Protein AF-Q8WZC0-F1 (afdb_monomer_lite)

Structure (mmCIF, N/CA/C/O backbone):
data_AF-Q8WZC0-F1
#
_entry.id   AF-Q8WZC0-F1
#
loop_
_atom_site.group_PDB
_atom_site.id
_atom_site.type_symbol
_atom_site.label_atom_id
_atom_site.label_alt_id
_atom_site.label_comp_id
_atom_site.label_asym_id
_atom_site.label_entity_id
_atom_site.label_seq_id
_atom_site.pdbx_PDB_ins_code
_atom_site.Cartn_x
_atom_site.Cartn_y
_atom_site.Cartn_z
_atom_site.occupancy
_atom_site.B_iso_or_equiv
_atom_site.auth_seq_id
_atom_site.auth_comp_id
_atom_site.auth_asym_id
_atom_site.auth_atom_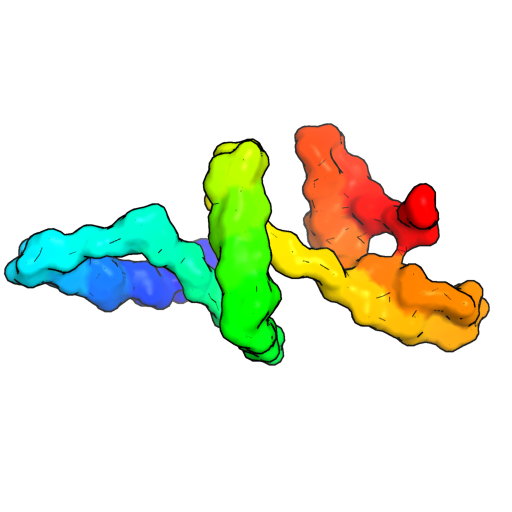id
_atom_site.pdbx_PDB_model_num
ATOM 1 N N . LEU A 1 1 ? -0.194 17.401 6.002 1.00 75.81 1 LEU A N 1
ATOM 2 C CA . LEU A 1 1 ? -0.539 16.232 5.153 1.00 75.81 1 LEU A CA 1
ATOM 3 C C . LEU A 1 1 ? -0.816 14.971 5.974 1.00 75.81 1 LEU A C 1
ATOM 5 O O . LEU A 1 1 ? -1.813 14.324 5.701 1.00 75.81 1 LEU A O 1
ATOM 9 N N . ALA A 1 2 ? 0.011 14.636 6.974 1.00 80.56 2 ALA A N 1
ATOM 10 C CA . ALA A 1 2 ? -0.199 13.453 7.822 1.00 80.56 2 ALA A CA 1
ATOM 11 C C . ALA A 1 2 ? -1.592 13.402 8.482 1.00 80.56 2 ALA A C 1
ATOM 13 O O . ALA A 1 2 ? -2.258 12.380 8.413 1.00 80.56 2 ALA A O 1
ATOM 14 N N . GLU A 1 3 ? -2.066 14.524 9.026 1.00 85.00 3 GLU A N 1
ATOM 15 C CA . GLU A 1 3 ? -3.404 14.635 9.629 1.00 85.00 3 GLU A CA 1
ATOM 16 C C . GLU A 1 3 ? -4.531 14.218 8.670 1.00 85.00 3 GLU A C 1
ATOM 18 O O . GLU A 1 3 ? -5.370 13.395 9.019 1.00 85.00 3 GLU A O 1
ATOM 23 N N . VAL A 1 4 ? -4.497 14.706 7.425 1.00 87.12 4 VAL A N 1
ATOM 24 C CA . VAL A 1 4 ? -5.500 14.373 6.399 1.00 87.12 4 VAL A CA 1
ATOM 25 C C . VAL A 1 4 ? -5.454 12.889 6.029 1.00 87.12 4 VAL A C 1
ATOM 27 O O . VAL A 1 4 ? -6.497 12.278 5.834 1.00 87.12 4 VAL A O 1
ATOM 30 N N . ARG A 1 5 ? -4.261 12.283 5.963 1.00 80.19 5 ARG A N 1
ATOM 31 C CA . ARG A 1 5 ? -4.123 10.841 5.683 1.00 80.19 5 ARG A CA 1
ATOM 32 C C . ARG A 1 5 ? -4.662 9.988 6.830 1.00 80.19 5 ARG A C 1
ATOM 34 O O . ARG A 1 5 ? -5.327 8.988 6.586 1.00 80.19 5 ARG A O 1
ATOM 41 N N . ASN A 1 6 ? -4.433 10.418 8.067 1.00 85.06 6 ASN A N 1
ATOM 42 C CA . ASN A 1 6 ? -4.924 9.718 9.250 1.00 85.06 6 ASN A CA 1
ATOM 43 C C . ASN A 1 6 ? -6.452 9.796 9.386 1.00 85.06 6 ASN A C 1
ATOM 45 O O . ASN A 1 6 ? -7.039 8.928 10.023 1.00 85.06 6 ASN A O 1
ATOM 49 N N . ALA A 1 7 ? -7.112 10.772 8.753 1.00 90.81 7 ALA A N 1
ATOM 50 C CA . ALA A 1 7 ? -8.571 10.861 8.754 1.00 90.81 7 ALA A CA 1
ATOM 51 C C . ALA A 1 7 ? -9.247 9.618 8.141 1.00 90.81 7 ALA A C 1
ATOM 53 O O . ALA A 1 7 ? -10.337 9.250 8.570 1.00 90.81 7 ALA A O 1
ATOM 54 N N . ALA A 1 8 ? -8.586 8.919 7.208 1.00 89.19 8 ALA A N 1
ATOM 55 C CA . ALA A 1 8 ? -9.093 7.666 6.641 1.00 89.19 8 ALA A CA 1
ATOM 56 C C . ALA A 1 8 ? -9.210 6.528 7.676 1.00 89.19 8 ALA A C 1
ATOM 58 O O . ALA A 1 8 ? -9.947 5.573 7.451 1.00 89.19 8 ALA A O 1
ATOM 59 N N . MET A 1 9 ? -8.517 6.635 8.816 1.00 90.12 9 MET A N 1
ATOM 60 C CA . MET A 1 9 ? -8.567 5.653 9.904 1.00 90.12 9 MET A CA 1
ATOM 61 C C . MET A 1 9 ? -9.708 5.900 10.891 1.00 90.12 9 MET A C 1
ATOM 63 O O . MET A 1 9 ? -10.030 5.006 11.671 1.00 90.12 9 MET A O 1
ATOM 67 N N . LEU A 1 10 ? -10.326 7.088 10.871 1.00 93.06 10 LEU A N 1
ATOM 68 C CA . LEU A 1 10 ? -11.379 7.458 11.823 1.00 93.06 10 LEU A CA 1
ATOM 69 C C . LEU A 1 10 ? -12.533 6.443 11.865 1.00 93.06 10 LEU A C 1
ATOM 71 O O . LEU A 1 10 ? -12.856 6.012 12.970 1.00 93.06 10 LEU A O 1
ATOM 75 N N . PRO A 1 11 ? -13.079 5.956 10.730 1.00 93.50 11 PRO A N 1
ATOM 76 C CA . PRO A 1 11 ? -14.159 4.969 10.773 1.00 93.50 11 PRO A CA 1
ATOM 77 C C . PRO A 1 11 ? -13.761 3.663 11.476 1.00 93.50 11 PRO A C 1
ATOM 79 O O . PRO A 1 11 ? -14.574 3.051 12.160 1.00 93.50 11 PRO A O 1
ATOM 82 N N . LEU A 1 12 ? -12.496 3.241 11.355 1.00 92.75 12 LEU A N 1
ATOM 83 C CA . LEU A 1 12 ? -11.996 2.038 12.029 1.00 92.75 12 LEU A CA 1
ATOM 84 C C . LEU A 1 12 ? -11.896 2.245 13.546 1.00 92.75 12 LEU A C 1
ATOM 86 O O . LEU A 1 12 ? -12.146 1.321 14.317 1.00 92.75 12 LEU A O 1
ATOM 90 N N . HIS A 1 13 ? -11.536 3.454 13.983 1.00 92.88 13 HIS A N 1
ATOM 91 C CA . HIS A 1 13 ? -11.523 3.809 15.401 1.00 92.88 13 HIS A CA 1
ATOM 92 C C . HIS A 1 13 ? -12.934 3.879 15.985 1.00 92.88 13 HIS A C 1
ATOM 94 O O . HIS A 1 13 ? -13.153 3.371 17.079 1.00 92.88 13 HIS A O 1
ATOM 100 N N . GLU A 1 14 ? -13.888 4.444 15.245 1.00 95.88 14 GLU A N 1
ATOM 101 C CA . GLU A 1 14 ? -15.290 4.517 15.664 1.00 95.88 14 GLU A CA 1
ATOM 102 C C . GLU A 1 14 ? -15.914 3.124 15.819 1.00 95.88 14 GLU A C 1
ATOM 104 O O . GLU A 1 14 ? -16.558 2.869 16.833 1.00 95.88 14 GLU A O 1
ATOM 109 N N . LEU A 1 15 ? -15.677 2.203 14.877 1.00 95.88 15 LEU A N 1
ATOM 110 C CA . LEU A 1 15 ? -16.135 0.808 14.980 1.00 95.88 15 LEU A CA 1
ATOM 111 C C . LEU A 1 15 ? -15.541 0.095 16.203 1.00 95.88 15 LEU A C 1
ATOM 113 O O . LEU A 1 15 ? -16.247 -0.604 16.929 1.00 95.88 15 LEU A O 1
ATOM 117 N N . ARG A 1 16 ? -14.253 0.317 16.483 1.00 95.12 16 ARG A N 1
ATOM 118 C CA . ARG A 1 16 ? -13.611 -0.216 17.689 1.00 95.12 16 ARG A CA 1
ATOM 119 C C . ARG A 1 16 ? -14.254 0.329 18.962 1.00 95.12 16 ARG A C 1
ATOM 121 O O . ARG A 1 16 ? -14.519 -0.436 19.884 1.00 95.12 16 ARG A O 1
ATOM 128 N N . ASP A 1 17 ? -14.463 1.640 19.028 1.00 96.81 17 ASP A N 1
ATOM 129 C CA . ASP A 1 17 ? -14.898 2.314 20.255 1.00 96.81 17 ASP A CA 1
ATOM 130 C C . ASP A 1 17 ? -16.395 2.113 20.537 1.00 96.81 17 ASP A C 1
ATOM 132 O O . ASP A 1 17 ? -16.784 2.010 21.701 1.00 96.81 17 ASP A O 1
ATOM 136 N N . ASN A 1 18 ? -17.224 2.022 19.492 1.00 97.69 18 ASN A N 1
ATOM 137 C CA . ASN A 1 18 ? -18.676 1.872 19.617 1.00 97.69 18 ASN A CA 1
ATOM 138 C C . ASN A 1 18 ? -19.122 0.405 19.664 1.00 97.69 18 ASN A C 1
ATOM 140 O O . ASN A 1 18 ? -19.993 0.067 20.467 1.00 97.69 18 ASN A O 1
ATOM 144 N N . ASP A 1 19 ? -18.515 -0.454 18.839 1.00 97.44 19 ASP A N 1
ATOM 145 C CA . ASP A 1 19 ? -19.000 -1.819 18.594 1.00 97.44 19 ASP A CA 1
ATOM 146 C C . ASP A 1 19 ? -18.022 -2.901 19.086 1.00 97.44 19 ASP A C 1
ATOM 148 O O . ASP A 1 19 ? -18.363 -4.082 19.134 1.00 97.44 19 ASP A O 1
ATOM 152 N N . GLY A 1 20 ? -16.809 -2.515 19.502 1.00 96.38 20 GLY A N 1
ATOM 153 C CA . GLY A 1 20 ? -15.771 -3.451 19.941 1.00 96.38 20 GLY A CA 1
ATOM 154 C C . GLY A 1 20 ? -15.088 -4.203 18.796 1.00 96.38 20 GLY A C 1
ATOM 155 O O . GLY A 1 20 ? -14.376 -5.177 19.048 1.00 96.38 20 GLY A O 1
ATOM 156 N N . GLU A 1 21 ? -15.288 -3.763 17.554 1.00 95.75 21 GLU A N 1
ATOM 157 C CA . GLU A 1 21 ? -14.705 -4.386 16.366 1.00 95.75 21 GLU A CA 1
ATOM 158 C C . GLU A 1 21 ? -13.192 -4.135 16.295 1.00 95.75 21 GLU A C 1
ATOM 160 O O . GLU A 1 21 ? -12.710 -3.005 16.418 1.00 95.75 21 GLU A O 1
ATOM 165 N N . VAL A 1 22 ? -12.416 -5.200 16.087 1.00 91.81 22 VAL A N 1
ATOM 166 C CA . VAL A 1 22 ? -10.948 -5.144 16.032 1.00 91.81 22 VAL A CA 1
ATOM 167 C C . VAL A 1 22 ? -10.429 -5.714 14.719 1.00 91.81 22 VAL A C 1
ATOM 169 O O . VAL A 1 22 ? -10.923 -6.719 14.219 1.00 91.81 22 VAL A O 1
ATOM 172 N N . PHE A 1 23 ? -9.402 -5.067 14.168 1.00 89.50 23 PHE A N 1
ATOM 173 C CA . PHE A 1 23 ? -8.792 -5.441 12.896 1.00 89.50 23 PHE A CA 1
ATOM 174 C C . PHE A 1 23 ? -7.340 -5.864 13.114 1.00 89.50 23 PHE A C 1
ATOM 176 O O . PHE A 1 23 ? -6.544 -5.094 13.652 1.00 89.50 23 PHE A O 1
ATOM 183 N N . ASP A 1 24 ? -6.977 -7.059 12.649 1.00 86.44 24 ASP A N 1
ATOM 184 C CA . ASP A 1 24 ? -5.604 -7.574 12.756 1.00 86.44 24 ASP A CA 1
ATOM 185 C C . ASP A 1 24 ? -4.646 -6.946 11.735 1.00 86.44 24 ASP A C 1
ATOM 187 O O . ASP A 1 24 ? -3.425 -6.968 11.899 1.00 86.44 24 ASP A O 1
ATOM 191 N N . SER A 1 25 ? -5.167 -6.464 10.606 1.00 85.50 25 SER A N 1
ATOM 192 C CA . SER A 1 25 ? -4.365 -5.947 9.495 1.00 85.50 25 SER A CA 1
ATOM 193 C C . SER A 1 25 ? -5.167 -4.921 8.697 1.00 85.50 25 SER A C 1
ATOM 195 O O . SER A 1 25 ? -6.347 -5.132 8.424 1.00 85.50 25 SER A O 1
ATOM 197 N N . VAL A 1 26 ? -4.519 -3.823 8.303 1.00 84.44 26 VAL A N 1
ATOM 198 C CA . VAL A 1 26 ? -5.111 -2.763 7.474 1.00 84.44 26 VAL A CA 1
ATOM 199 C C . VAL A 1 26 ? -4.352 -2.703 6.157 1.00 84.44 26 VAL A C 1
ATOM 201 O O . VAL A 1 26 ? -3.135 -2.530 6.149 1.00 84.44 26 VAL A O 1
ATOM 204 N N . VAL A 1 27 ? -5.073 -2.850 5.047 1.00 86.81 27 VAL A N 1
ATOM 205 C CA . VAL A 1 27 ? -4.508 -2.774 3.697 1.00 86.81 27 VAL A CA 1
ATOM 206 C C . VAL A 1 27 ? -4.871 -1.424 3.093 1.00 86.81 27 VAL A C 1
ATOM 208 O O . VAL A 1 27 ? -6.036 -1.162 2.798 1.00 86.81 27 VAL A O 1
ATOM 211 N N . PHE A 1 28 ? -3.870 -0.569 2.896 1.00 83.38 28 PHE A N 1
ATOM 212 C CA . PHE A 1 28 ? -4.036 0.682 2.163 1.00 83.38 28 PHE A CA 1
ATOM 213 C C . PHE A 1 28 ? -3.807 0.439 0.675 1.00 83.38 28 PHE A C 1
ATOM 215 O O . PHE A 1 28 ? -2.693 0.132 0.258 1.00 83.38 28 PHE A O 1
ATOM 222 N N . MET A 1 29 ? -4.860 0.602 -0.120 1.00 81.38 29 MET A N 1
ATOM 223 C CA . MET A 1 29 ? -4.767 0.605 -1.578 1.00 81.38 29 MET A CA 1
ATOM 224 C C . MET A 1 29 ? -4.675 2.054 -2.054 1.00 81.38 29 MET A C 1
ATOM 226 O O . MET A 1 29 ? -5.485 2.887 -1.645 1.00 81.38 29 MET A O 1
ATOM 230 N N . ASN A 1 30 ? -3.667 2.358 -2.872 1.00 75.12 30 ASN A N 1
ATOM 231 C CA . ASN A 1 30 ? -3.539 3.666 -3.513 1.00 75.12 30 ASN A CA 1
ATOM 232 C C . ASN A 1 30 ? -4.385 3.709 -4.806 1.00 75.12 30 ASN A C 1
ATOM 234 O O . ASN A 1 30 ? -5.463 3.124 -4.871 1.00 75.12 30 ASN A O 1
ATOM 238 N N . ASP A 1 31 ? -3.897 4.371 -5.853 1.00 78.06 31 ASP A N 1
ATOM 239 C CA . ASP A 1 31 ? -4.447 4.387 -7.213 1.00 78.06 31 ASP A CA 1
ATOM 240 C C . ASP A 1 31 ? -4.144 3.109 -8.020 1.00 78.06 31 ASP A C 1
ATOM 242 O O . ASP A 1 31 ? -4.470 3.025 -9.204 1.00 78.06 31 ASP A O 1
ATOM 246 N N . ILE A 1 32 ? -3.572 2.095 -7.367 1.00 76.94 32 ILE A N 1
ATOM 247 C CA . ILE A 1 32 ? -3.296 0.772 -7.923 1.00 76.94 32 ILE A CA 1
ATOM 248 C C . ILE A 1 32 ? -4.242 -0.238 -7.272 1.00 76.94 32 ILE A C 1
ATOM 250 O O . ILE A 1 32 ? -4.366 -0.295 -6.046 1.00 76.94 32 ILE A O 1
ATOM 254 N N . LEU A 1 33 ? -4.897 -1.052 -8.103 1.00 82.56 33 LEU A N 1
ATOM 255 C CA . LEU A 1 33 ? -5.790 -2.128 -7.677 1.00 82.56 33 LEU A CA 1
ATOM 256 C C . LEU A 1 33 ? -5.102 -3.488 -7.890 1.00 82.56 33 LEU A C 1
ATOM 258 O O . LEU A 1 33 ? -5.159 -4.016 -9.004 1.00 82.56 33 LEU A O 1
ATOM 262 N N . PRO A 1 34 ? -4.440 -4.050 -6.860 1.00 82.88 34 PRO A N 1
ATOM 263 C CA . PRO A 1 34 ? -3.850 -5.386 -6.939 1.00 82.88 34 PRO A CA 1
ATOM 264 C C . PRO A 1 34 ? -4.925 -6.464 -7.119 1.00 82.88 34 PRO A C 1
ATOM 266 O O . PRO A 1 34 ? -6.069 -6.306 -6.675 1.00 82.88 34 PRO A O 1
ATOM 269 N N . CYS A 1 35 ? -4.559 -7.587 -7.743 1.00 89.75 35 CYS A N 1
ATOM 270 C CA . CYS A 1 35 ? -5.443 -8.747 -7.754 1.00 89.75 35 CYS A CA 1
ATOM 271 C C . CYS A 1 35 ? -5.494 -9.402 -6.359 1.00 89.75 35 CYS A C 1
ATOM 273 O O . CYS A 1 35 ? -4.718 -9.073 -5.459 1.00 89.75 35 CYS A O 1
ATOM 275 N N . VAL A 1 36 ? -6.434 -10.330 -6.157 1.00 93.06 36 VAL A N 1
ATOM 276 C CA . VAL A 1 36 ? -6.599 -11.010 -4.860 1.00 93.06 36 VAL A CA 1
ATOM 277 C C . VAL A 1 36 ? -5.322 -11.750 -4.453 1.00 93.06 36 VAL A C 1
ATOM 279 O O . VAL A 1 36 ? -4.942 -11.700 -3.285 1.00 93.06 36 VAL A O 1
ATOM 282 N N . ASP A 1 37 ? -4.645 -12.388 -5.408 1.00 94.56 37 ASP A N 1
ATOM 283 C CA . ASP A 1 37 ? -3.420 -13.143 -5.144 1.00 94.56 37 ASP A CA 1
ATOM 284 C C . ASP A 1 37 ? -2.281 -12.220 -4.680 1.00 94.56 37 ASP A C 1
ATOM 286 O O . ASP A 1 37 ? -1.621 -12.516 -3.684 1.00 94.56 37 ASP A O 1
ATOM 290 N N . ASP A 1 38 ? -2.122 -11.053 -5.313 1.00 89.62 38 ASP A N 1
ATOM 291 C CA . ASP A 1 38 ? -1.119 -10.052 -4.923 1.00 89.62 38 ASP A CA 1
ATOM 292 C C . ASP A 1 38 ? -1.381 -9.510 -3.509 1.00 89.62 38 ASP A C 1
ATOM 294 O O . ASP A 1 38 ? -0.454 -9.342 -2.716 1.00 89.62 38 ASP A O 1
ATOM 298 N N . LEU A 1 39 ? -2.650 -9.270 -3.154 1.00 91.00 39 LEU A N 1
ATOM 299 C CA . LEU A 1 39 ? -3.025 -8.837 -1.804 1.00 91.00 39 LEU A CA 1
ATOM 300 C C . LEU A 1 39 ? -2.651 -9.878 -0.747 1.00 91.00 39 LEU A C 1
ATOM 302 O O . LEU A 1 39 ? -2.107 -9.530 0.305 1.00 91.00 39 LEU A O 1
ATOM 306 N N . LEU A 1 40 ? -2.942 -11.152 -1.016 1.00 93.19 40 LEU A N 1
ATOM 307 C CA . LEU A 1 40 ? -2.617 -12.243 -0.100 1.00 93.19 40 LEU A CA 1
ATOM 308 C C . LEU A 1 40 ? -1.104 -12.429 0.040 1.00 93.19 40 LEU A C 1
ATOM 310 O O . LEU A 1 40 ? -0.624 -12.625 1.160 1.00 93.19 40 LEU A O 1
ATOM 314 N N . GLU A 1 41 ? -0.356 -12.304 -1.056 1.00 92.31 41 GLU A N 1
ATOM 315 C C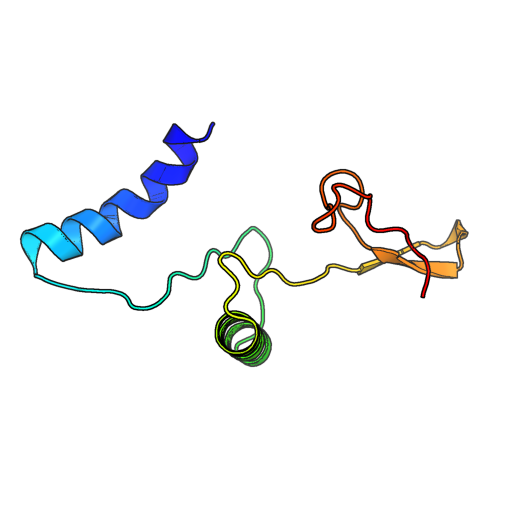A . GLU A 1 41 ? 1.106 -12.359 -1.045 1.00 92.31 41 GLU A CA 1
ATOM 316 C C . GLU A 1 41 ? 1.704 -11.206 -0.227 1.00 92.31 41 GLU A C 1
ATOM 318 O O . GLU A 1 41 ? 2.542 -11.441 0.642 1.00 92.31 41 GLU A O 1
ATOM 323 N N . LEU A 1 42 ? 1.228 -9.968 -0.407 1.00 90.31 42 LEU A N 1
ATOM 324 C CA . LEU A 1 42 ? 1.700 -8.813 0.370 1.00 90.31 42 LEU A CA 1
ATOM 325 C C . LEU A 1 42 ? 1.454 -8.989 1.876 1.00 90.31 42 LEU A C 1
ATOM 327 O O . LEU A 1 42 ? 2.341 -8.716 2.690 1.00 90.31 42 LEU A O 1
ATOM 331 N N . ILE A 1 43 ? 0.277 -9.493 2.263 1.00 91.81 43 ILE A N 1
ATOM 332 C CA . ILE A 1 43 ? -0.032 -9.803 3.668 1.00 91.81 43 ILE A CA 1
ATOM 333 C C . ILE A 1 43 ? 0.893 -10.913 4.189 1.00 91.81 43 ILE A C 1
ATOM 335 O O . ILE A 1 43 ? 1.390 -10.831 5.318 1.00 91.81 43 ILE A O 1
ATOM 339 N N . TRP A 1 44 ? 1.143 -11.950 3.384 1.00 94.06 44 TRP A N 1
ATOM 340 C CA . TRP A 1 44 ? 2.038 -13.043 3.753 1.00 94.06 44 TRP A CA 1
ATOM 341 C C . TRP A 1 44 ? 3.476 -12.558 3.962 1.00 94.06 44 TRP A C 1
ATOM 343 O O . TRP A 1 44 ? 4.075 -12.868 4.996 1.00 94.06 44 TRP A O 1
ATOM 353 N N . GLN A 1 45 ? 4.002 -11.746 3.042 1.00 92.56 45 GLN A N 1
ATOM 354 C CA . GLN A 1 45 ? 5.338 -11.155 3.131 1.00 92.56 45 GLN A CA 1
ATOM 355 C C . GLN A 1 45 ? 5.476 -10.249 4.355 1.00 92.56 45 GLN A C 1
ATOM 357 O O . GLN A 1 45 ? 6.449 -10.380 5.099 1.00 92.56 45 GLN A O 1
ATOM 362 N N . SER A 1 46 ? 4.477 -9.398 4.623 1.00 92.12 46 SER A N 1
ATOM 363 C CA . SER A 1 46 ? 4.453 -8.539 5.813 1.00 92.12 46 SER A CA 1
ATOM 364 C C . SER A 1 46 ? 4.631 -9.352 7.096 1.00 92.12 46 SER A C 1
ATOM 366 O O . SER A 1 46 ? 5.514 -9.065 7.909 1.00 92.12 46 SER A O 1
ATOM 368 N N . ARG A 1 47 ? 3.854 -10.432 7.243 1.00 92.94 47 ARG A N 1
ATOM 369 C CA . ARG A 1 47 ? 3.909 -11.315 8.417 1.00 92.94 47 ARG A CA 1
ATOM 370 C C . ARG A 1 47 ? 5.212 -12.100 8.486 1.00 92.94 47 ARG A C 1
ATOM 372 O O . ARG A 1 47 ? 5.813 -12.194 9.553 1.00 92.94 47 ARG A O 1
ATOM 379 N N . ARG A 1 48 ? 5.661 -12.656 7.359 1.00 95.06 48 ARG A N 1
ATOM 380 C CA . ARG A 1 48 ? 6.883 -13.465 7.281 1.00 95.06 48 ARG A CA 1
ATOM 381 C C . ARG A 1 48 ? 8.131 -12.661 7.634 1.00 95.06 48 ARG A C 1
ATOM 383 O O . ARG A 1 48 ? 9.024 -13.207 8.275 1.00 95.06 48 ARG A O 1
ATOM 390 N N . GLN A 1 49 ? 8.179 -11.396 7.224 1.00 89.81 49 GLN A N 1
ATOM 3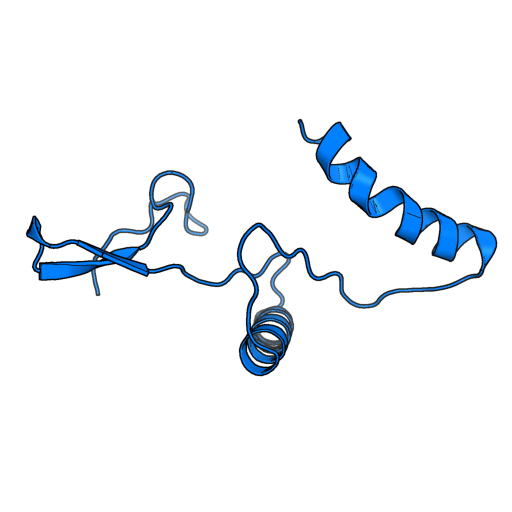91 C CA . GLN A 1 49 ? 9.314 -10.504 7.456 1.00 89.81 49 GLN A CA 1
ATOM 392 C C . GLN A 1 49 ? 9.174 -9.673 8.739 1.00 89.81 49 GLN A C 1
ATOM 394 O O . GLN A 1 49 ? 10.080 -8.909 9.064 1.00 89.81 49 GLN A O 1
ATOM 399 N N . ASN A 1 50 ? 8.057 -9.806 9.468 1.00 90.50 50 ASN A N 1
ATOM 400 C CA . ASN A 1 50 ? 7.709 -8.952 10.607 1.00 90.50 50 ASN A CA 1
ATOM 401 C C . ASN A 1 50 ? 7.829 -7.451 10.261 1.00 90.50 50 ASN A C 1
ATOM 403 O O . ASN A 1 50 ? 8.409 -6.658 11.007 1.00 90.50 50 ASN A O 1
ATOM 407 N N . ALA A 1 51 ? 7.337 -7.081 9.077 1.00 85.38 51 ALA A N 1
ATOM 408 C CA . ALA A 1 51 ? 7.487 -5.745 8.524 1.00 85.38 51 ALA A CA 1
ATOM 409 C C . ALA A 1 51 ? 6.365 -4.817 9.009 1.00 85.38 51 ALA A C 1
ATOM 411 O O . ALA A 1 51 ? 5.188 -5.159 8.925 1.00 85.38 51 ALA A O 1
ATOM 412 N N . GLY A 1 52 ? 6.727 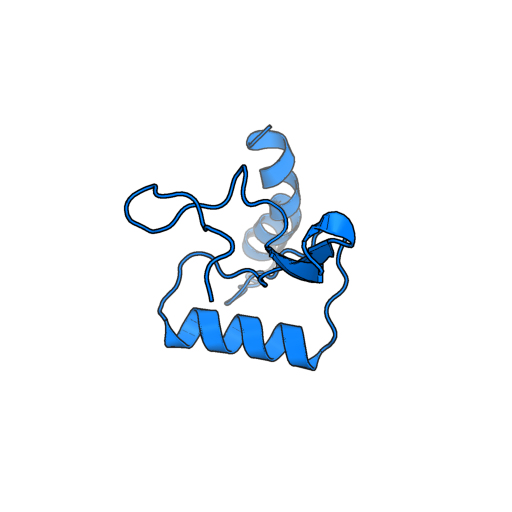-3.611 9.463 1.00 78.88 52 GLY A N 1
ATOM 413 C CA . GLY A 1 52 ? 5.750 -2.591 9.868 1.00 78.88 52 GLY A CA 1
ATOM 414 C C . GLY A 1 52 ? 4.962 -1.987 8.699 1.00 78.88 52 GLY A C 1
ATOM 415 O O . GLY A 1 52 ? 3.856 -1.495 8.900 1.00 78.88 52 GLY A O 1
ATOM 416 N N . ILE A 1 53 ? 5.523 -2.026 7.485 1.00 79.81 53 ILE A N 1
ATOM 417 C CA . ILE A 1 53 ? 4.894 -1.617 6.222 1.00 79.81 53 ILE A CA 1
ATOM 418 C C . ILE A 1 53 ? 5.385 -2.576 5.129 1.00 79.81 53 ILE A C 1
ATOM 420 O O . ILE A 1 53 ? 6.547 -2.982 5.129 1.00 79.81 53 ILE A O 1
ATOM 424 N N . THR A 1 54 ? 4.512 -2.946 4.194 1.00 85.12 54 THR A N 1
ATOM 425 C CA . THR A 1 54 ? 4.850 -3.758 3.016 1.00 85.12 54 THR A CA 1
ATOM 426 C C . THR A 1 54 ? 4.158 -3.162 1.799 1.00 85.12 54 THR A C 1
ATOM 428 O O . THR A 1 54 ? 2.971 -2.852 1.861 1.00 85.12 54 THR A O 1
ATOM 431 N N . CYS A 1 55 ? 4.901 -2.972 0.713 1.00 79.12 55 CYS A N 1
ATOM 432 C CA . CYS A 1 55 ? 4.397 -2.463 -0.558 1.00 79.12 55 CYS A CA 1
ATOM 433 C C . CYS A 1 55 ? 4.900 -3.345 -1.704 1.00 79.12 55 CYS A C 1
ATOM 435 O O . CYS A 1 55 ? 5.933 -4.007 -1.574 1.00 79.12 55 CYS A O 1
ATOM 437 N N . ALA A 1 56 ? 4.170 -3.352 -2.817 1.00 79.31 56 ALA A N 1
ATOM 438 C CA . ALA A 1 56 ? 4.678 -3.917 -4.058 1.00 79.31 56 ALA A CA 1
ATOM 439 C C . ALA A 1 56 ? 5.816 -3.040 -4.606 1.00 79.31 56 ALA A C 1
ATOM 441 O O . ALA A 1 56 ? 5.903 -1.851 -4.288 1.00 79.31 56 ALA A O 1
ATOM 442 N N . ALA A 1 57 ? 6.700 -3.645 -5.398 1.00 79.31 57 ALA A N 1
ATOM 443 C CA . ALA A 1 57 ? 7.694 -2.909 -6.160 1.00 79.31 57 ALA A CA 1
ATOM 444 C C . ALA A 1 57 ? 7.165 -2.700 -7.579 1.00 79.31 57 ALA A C 1
ATOM 446 O O . ALA A 1 57 ? 7.002 -3.667 -8.326 1.00 79.31 57 ALA A O 1
ATOM 447 N N . ASP A 1 58 ? 6.898 -1.448 -7.935 1.00 78.44 58 ASP A N 1
ATOM 448 C CA . ASP A 1 58 ? 6.375 -1.105 -9.251 1.00 78.44 58 ASP A CA 1
ATOM 449 C C . ASP A 1 58 ? 7.528 -0.938 -10.239 1.00 78.44 58 ASP A C 1
ATOM 451 O O . ASP A 1 58 ? 8.511 -0.245 -9.969 1.00 78.44 58 ASP A O 1
ATOM 455 N N . TYR A 1 59 ? 7.406 -1.570 -11.404 1.00 81.62 59 TYR A N 1
ATOM 456 C CA . TYR A 1 59 ? 8.383 -1.461 -12.482 1.00 81.62 59 TYR A CA 1
ATOM 457 C C . TYR A 1 59 ? 7.722 -0.894 -13.733 1.00 81.62 59 TYR A C 1
ATOM 459 O O . TYR A 1 59 ? 6.652 -1.342 -14.146 1.00 81.62 59 TYR A O 1
ATOM 467 N N . MET A 1 60 ? 8.393 0.059 -14.373 1.00 83.25 60 MET A N 1
ATOM 468 C CA . MET A 1 60 ? 8.024 0.575 -15.688 1.00 83.25 60 MET A CA 1
ATOM 469 C C . MET A 1 60 ? 9.095 0.200 -16.710 1.00 83.25 60 MET A C 1
ATOM 471 O O . MET A 1 60 ? 10.282 0.219 -16.399 1.00 83.25 60 MET A O 1
ATOM 475 N N . TYR A 1 61 ? 8.709 -0.147 -17.937 1.00 86.38 61 TYR A N 1
ATOM 476 C CA . TYR A 1 61 ? 9.693 -0.374 -18.997 1.00 86.38 61 TYR A CA 1
ATOM 477 C C . TYR A 1 61 ? 10.207 0.972 -19.519 1.00 86.38 61 TYR A C 1
ATOM 479 O O . TYR A 1 61 ? 9.408 1.821 -19.911 1.00 86.38 61 TYR A O 1
ATOM 487 N N . HIS A 1 62 ? 11.525 1.183 -19.495 1.00 86.69 62 HIS A N 1
ATOM 488 C CA . HIS A 1 62 ? 12.143 2.416 -19.978 1.00 86.69 62 HIS A CA 1
ATOM 489 C C . HIS A 1 62 ? 12.784 2.176 -21.343 1.00 86.69 62 HIS A C 1
ATOM 491 O O . HIS A 1 62 ? 13.856 1.575 -21.428 1.00 86.69 62 HIS A O 1
ATOM 497 N N . ASP A 1 63 ? 12.157 2.685 -22.404 1.00 89.44 63 ASP A N 1
ATOM 498 C CA . ASP A 1 63 ? 12.552 2.398 -23.789 1.00 89.44 63 ASP A CA 1
ATOM 499 C C . ASP A 1 63 ? 14.015 2.768 -24.091 1.00 89.44 63 ASP A C 1
ATOM 501 O O . ASP A 1 63 ? 14.731 1.967 -24.687 1.00 89.44 63 ASP A O 1
ATOM 505 N N . ASP A 1 64 ? 14.502 3.918 -23.605 1.00 89.12 64 ASP A N 1
ATOM 506 C CA . ASP A 1 64 ? 15.898 4.336 -23.844 1.00 89.12 64 ASP A CA 1
ATOM 507 C C . ASP A 1 64 ? 16.941 3.429 -23.166 1.00 89.12 64 ASP A C 1
ATOM 509 O O . ASP A 1 64 ? 18.078 3.330 -23.625 1.00 89.12 64 ASP A O 1
ATOM 513 N N . ILE A 1 65 ? 16.567 2.778 -22.058 1.00 83.81 65 ILE A N 1
ATOM 514 C CA . ILE A 1 65 ? 17.437 1.869 -21.296 1.00 83.81 65 ILE A CA 1
ATOM 515 C C . ILE A 1 65 ? 17.263 0.428 -21.806 1.00 83.81 65 ILE A C 1
ATOM 517 O O . ILE A 1 65 ? 18.164 -0.397 -21.667 1.00 83.81 65 ILE A O 1
ATOM 521 N N . GLY A 1 66 ? 16.117 0.118 -22.421 1.00 89.38 66 GLY A N 1
ATOM 522 C CA . GLY A 1 66 ? 15.777 -1.215 -22.911 1.00 89.38 66 GLY A CA 1
ATOM 523 C C . GLY A 1 66 ? 15.495 -2.226 -21.795 1.00 89.38 66 GLY A C 1
ATOM 524 O O . GLY A 1 66 ? 15.607 -3.433 -22.022 1.00 89.38 66 GLY A O 1
ATOM 525 N N . ALA A 1 67 ? 15.144 -1.762 -20.592 1.00 88.19 67 ALA A N 1
ATOM 526 C CA . ALA A 1 67 ? 14.942 -2.605 -19.415 1.00 88.19 67 ALA A CA 1
ATOM 527 C C . ALA A 1 67 ? 13.813 -2.079 -18.505 1.00 88.19 67 ALA A C 1
ATOM 529 O O . ALA A 1 67 ? 13.524 -0.876 -18.517 1.00 88.19 67 ALA A O 1
ATOM 530 N N . PRO A 1 68 ? 13.174 -2.954 -17.698 1.00 85.56 68 PRO A N 1
ATOM 531 C CA . PRO A 1 68 ? 12.307 -2.515 -16.612 1.00 85.56 68 PRO A CA 1
ATOM 532 C C . PRO A 1 68 ? 13.125 -1.772 -15.552 1.00 85.56 68 PRO A C 1
ATOM 534 O O . PRO A 1 68 ? 14.172 -2.243 -15.112 1.00 85.56 68 PRO A O 1
ATOM 537 N N . VAL A 1 69 ? 12.624 -0.616 -15.136 1.00 84.44 69 VAL A N 1
ATOM 538 C CA . VAL A 1 69 ? 13.189 0.217 -14.077 1.00 84.44 69 VAL A CA 1
ATOM 539 C C . VAL A 1 69 ? 12.184 0.358 -12.948 1.00 84.44 69 VAL A C 1
ATOM 541 O O . VAL A 1 69 ? 10.980 0.457 -13.183 1.00 84.44 69 VAL A O 1
ATOM 544 N N . PHE A 1 70 ? 12.689 0.356 -11.722 1.00 83.56 70 PHE A N 1
ATOM 545 C CA . PHE A 1 70 ? 11.898 0.579 -10.527 1.00 83.56 70 PHE A CA 1
ATOM 546 C C . PHE A 1 70 ? 11.343 2.010 -10.523 1.00 83.56 70 PHE A C 1
ATOM 548 O O . PHE A 1 70 ? 12.082 2.994 -10.663 1.00 83.56 70 PHE A O 1
ATOM 555 N N . TYR A 1 71 ? 10.026 2.107 -10.386 1.00 78.38 71 TYR A N 1
ATOM 556 C CA . TYR A 1 71 ? 9.288 3.355 -10.271 1.00 78.38 71 TYR A CA 1
ATOM 557 C C . TYR A 1 71 ? 9.400 3.912 -8.841 1.00 78.38 71 TYR A C 1
ATOM 559 O O . TYR A 1 71 ? 9.630 3.171 -7.894 1.00 78.38 71 TYR A O 1
ATOM 567 N N . ASP A 1 72 ? 9.283 5.231 -8.666 1.00 78.19 72 ASP A N 1
ATOM 568 C CA . ASP A 1 72 ? 9.438 5.906 -7.363 1.00 78.19 72 ASP A CA 1
ATOM 569 C C . ASP A 1 72 ? 10.803 5.727 -6.662 1.00 78.19 72 ASP A C 1
ATOM 571 O O . ASP A 1 72 ? 10.948 5.938 -5.450 1.00 78.19 72 ASP A O 1
ATOM 575 N N . ASN A 1 73 ? 11.864 5.473 -7.435 1.00 78.88 73 ASN A N 1
ATOM 576 C CA . ASN A 1 73 ? 13.251 5.471 -6.946 1.00 78.88 73 ASN A CA 1
ATOM 577 C C . ASN A 1 73 ? 13.651 6.777 -6.217 1.00 78.88 73 ASN A C 1
ATOM 579 O O . ASN A 1 73 ? 14.522 6.785 -5.342 1.00 78.88 73 ASN A O 1
ATOM 583 N N . TRP A 1 74 ? 12.986 7.894 -6.524 1.00 78.12 74 TRP A N 1
ATOM 584 C CA . TRP A 1 74 ? 13.224 9.182 -5.881 1.00 78.12 74 TRP A CA 1
ATOM 585 C C . TRP A 1 74 ? 12.804 9.199 -4.400 1.00 78.12 74 TRP A C 1
ATOM 587 O O . TRP A 1 74 ? 13.467 9.887 -3.618 1.00 78.12 74 TRP A O 1
ATOM 597 N N . VAL A 1 75 ? 11.794 8.413 -3.991 1.00 83.31 75 VAL A N 1
ATOM 598 C CA . VAL A 1 75 ? 11.339 8.292 -2.584 1.00 83.31 75 VAL A CA 1
ATOM 599 C C . VAL A 1 75 ? 11.891 7.052 -1.905 1.00 83.31 75 VAL A C 1
ATOM 601 O O . VAL A 1 75 ? 12.206 7.099 -0.718 1.00 83.31 75 VAL A O 1
ATOM 604 N N . ALA A 1 76 ? 11.972 5.934 -2.624 1.00 80.69 76 ALA A N 1
ATOM 605 C CA . ALA A 1 76 ? 12.215 4.647 -1.998 1.00 80.69 76 ALA A CA 1
ATOM 606 C C . ALA A 1 76 ? 13.657 4.535 -1.486 1.00 80.69 76 ALA A C 1
ATOM 608 O O . ALA A 1 76 ? 14.614 4.878 -2.188 1.00 80.69 76 ALA A O 1
ATOM 609 N N . ARG A 1 77 ? 13.812 4.075 -0.243 1.00 82.50 77 ARG A N 1
ATOM 610 C CA . ARG A 1 77 ? 15.106 3.918 0.422 1.00 82.50 77 ARG A CA 1
ATOM 611 C C . ARG A 1 77 ? 15.191 2.572 1.122 1.00 82.50 77 ARG A C 1
ATOM 613 O O . ARG A 1 77 ? 14.194 2.102 1.666 1.00 82.50 77 ARG A O 1
ATOM 620 N N . ASP A 1 78 ? 16.383 1.986 1.127 1.00 79.88 78 ASP A N 1
ATOM 621 C CA . ASP A 1 78 ? 16.687 0.838 1.978 1.00 79.88 78 ASP A CA 1
ATOM 622 C C . ASP A 1 78 ? 16.817 1.249 3.460 1.00 79.88 78 ASP A C 1
ATOM 624 O O . ASP A 1 78 ? 16.701 2.424 3.825 1.00 79.88 78 ASP A O 1
ATOM 628 N N . ILE A 1 79 ? 17.083 0.274 4.335 1.00 78.94 79 ILE A N 1
ATOM 629 C CA . ILE A 1 79 ? 17.239 0.511 5.781 1.00 78.94 79 ILE A CA 1
ATOM 630 C C . ILE A 1 79 ? 18.412 1.448 6.127 1.00 78.94 79 ILE A C 1
ATOM 632 O O . ILE A 1 79 ? 18.410 2.068 7.189 1.00 78.94 79 ILE A O 1
ATOM 636 N N . ASN A 1 80 ? 19.392 1.576 5.232 1.00 85.00 80 ASN A N 1
ATOM 637 C CA . ASN A 1 80 ? 20.541 2.465 5.379 1.00 85.00 80 ASN A CA 1
ATOM 638 C C . ASN A 1 80 ? 20.291 3.854 4.765 1.00 85.00 80 ASN A C 1
ATOM 640 O O . ASN A 1 80 ? 21.169 4.715 4.829 1.00 85.00 80 ASN A O 1
ATOM 644 N N . GLY A 1 81 ? 19.110 4.101 4.189 1.00 83.31 81 GLY A N 1
ATOM 645 C CA . GLY A 1 81 ? 18.786 5.362 3.526 1.00 83.31 81 GLY A CA 1
ATOM 646 C C . GLY A 1 81 ? 19.358 5.481 2.109 1.00 83.31 81 GLY A C 1
ATOM 647 O O . GLY A 1 81 ? 19.409 6.589 1.572 1.00 83.31 81 GLY A O 1
ATOM 648 N N . THR A 1 82 ? 19.787 4.375 1.500 1.00 84.44 82 THR A N 1
ATOM 649 C CA . THR A 1 82 ? 20.309 4.322 0.127 1.00 84.44 82 THR A CA 1
ATOM 650 C C . THR A 1 82 ? 19.152 4.248 -0.857 1.00 84.44 82 THR A C 1
ATOM 652 O O . THR A 1 82 ? 18.156 3.573 -0.598 1.00 84.44 82 THR A O 1
ATOM 655 N N . ALA A 1 83 ? 19.256 4.959 -1.979 1.00 80.75 83 ALA A N 1
ATOM 656 C CA . ALA A 1 83 ? 18.269 4.852 -3.045 1.00 80.75 83 ALA A CA 1
ATOM 657 C C . ALA A 1 83 ? 18.252 3.431 -3.619 1.00 80.75 83 ALA A C 1
ATOM 659 O O . ALA A 1 83 ? 19.298 2.805 -3.773 1.00 80.75 83 ALA A O 1
ATOM 660 N N . LEU A 1 84 ? 17.059 2.940 -3.952 1.00 74.81 84 LEU A N 1
ATOM 661 C CA . LEU A 1 84 ? 16.929 1.722 -4.743 1.00 74.81 84 LEU A CA 1
ATOM 662 C C . LEU A 1 84 ? 17.398 2.028 -6.170 1.00 74.81 84 LEU A C 1
ATOM 664 O O . LEU A 1 84 ? 16.753 2.781 -6.902 1.00 74.81 84 LEU A O 1
ATOM 668 N N . GLU A 1 85 ? 18.566 1.500 -6.530 1.00 70.88 85 GLU A N 1
ATOM 669 C CA . GLU A 1 85 ? 19.134 1.634 -7.870 1.00 70.88 85 GLU A CA 1
ATOM 670 C C . GLU A 1 85 ? 18.558 0.574 -8.815 1.00 70.88 85 GLU A C 1
ATOM 672 O O . GLU A 1 85 ? 18.242 -0.542 -8.407 1.00 70.88 85 GLU A O 1
ATOM 677 N N . ASN A 1 86 ? 18.461 0.913 -10.103 1.00 63.06 86 ASN A N 1
ATOM 678 C CA . ASN A 1 86 ? 18.047 0.000 -11.176 1.00 63.06 86 ASN A CA 1
ATOM 679 C C . ASN A 1 86 ? 19.175 -0.976 -11.557 1.00 63.06 86 ASN A C 1
ATOM 681 O O . ASN A 1 86 ? 19.509 -1.118 -12.734 1.00 63.06 86 ASN A O 1
ATOM 685 N N . ALA A 1 87 ? 19.808 -1.595 -10.564 1.00 54.25 87 ALA A N 1
ATOM 686 C CA . ALA A 1 87 ? 20.737 -2.694 -10.769 1.00 54.25 87 ALA A CA 1
ATOM 687 C C . ALA A 1 87 ? 19.999 -4.016 -10.482 1.00 54.25 87 ALA A C 1
ATOM 689 O O . ALA A 1 87 ? 19.243 -4.068 -9.509 1.00 54.25 87 ALA A O 1
ATOM 690 N N . PRO A 1 88 ? 20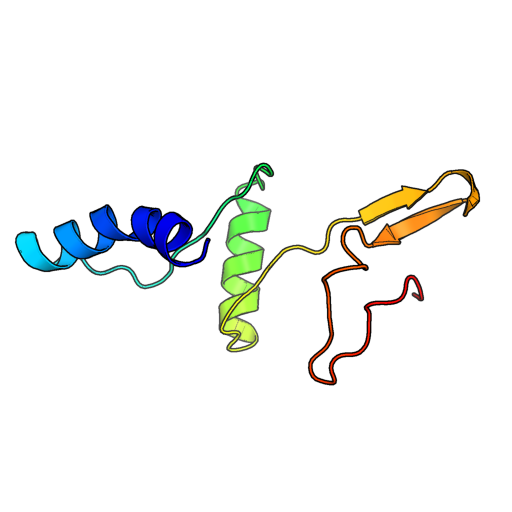.161 -5.051 -11.328 1.00 48.50 88 PRO A N 1
ATOM 691 C CA . PRO A 1 88 ? 19.644 -6.386 -11.036 1.00 48.50 88 PRO A CA 1
ATOM 692 C C . PRO A 1 88 ? 20.245 -6.981 -9.756 1.00 48.50 88 PRO A C 1
ATOM 694 O O . PRO A 1 88 ? 21.395 -6.619 -9.409 1.00 48.50 88 PRO A O 1
#

Radius of gyration: 16.93 Å; chains: 1; bounding box: 40×30×44 Å

Foldseek 3Di:
DVVVVCVVCVVVVCCCVPVVDDDPDDDDDDPDDDDPVVVVVQVVCCVVVVNPDGDDFDWDQDVVVRGTATPPLVPDADPVRDGDGRDD

Sequence (88 aa):
LAEVRNAAMLPLHELRDNDGEVFDSVVFMNDILPCVDDLLELIWQSRRQNAGITCAADYMYHDDIGAPVFYDNWVARDINGTALENAP

pLDDT: mean 85.29, std 8.46, range [48.5, 97.69]

Organism: Cryptococcus neoformans (NCBI:txid5207)

InterPro domains:
  IPR021047 Mannosyltransferase 1, CMT1 [PF11735] (1-84)
  IPR021047 Mannosyltransferase 1, CMT1 [PTHR34144] (1-88)

Secondary structure (DSSP, 8-state):
-HHHHHG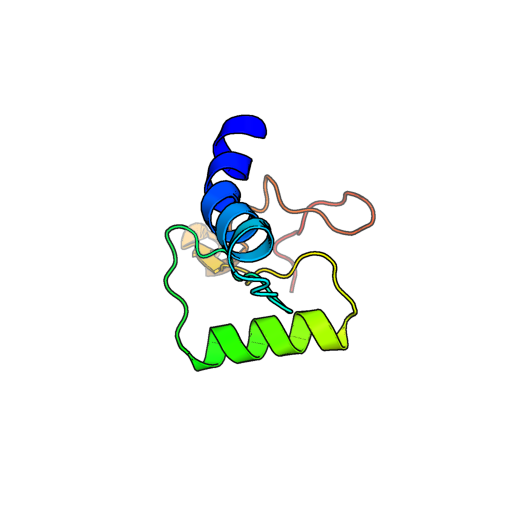GGHHHHHHHHHH----S------S----HHHHHHHHHHHHHTT-S------EEEETTTTEEEETTTTT-B-TTS-B--S--